Protein AF-Q2G2V1-F1 (afdb_monomer_lite)

InterPro domains:
  IPR021321 Protein of unknown function DUF2922 [PF11148] (41-109)

Secondary structure (DSSP, 8-state):
--HHHHHHHHHHHHHHHHHHHHTTTS--------TTSS----EEEEEEEETTS-EEEEEE-S--S---HHHHHHHHHHHHHTT----TT--EEEEEEEEEESSSEEEEEE---

Structure (mmCIF, N/CA/C/O backbone):
data_AF-Q2G2V1-F1
#
_entry.id   AF-Q2G2V1-F1
#
loop_
_atom_site.group_PDB
_atom_site.id
_atom_site.type_symbol
_atom_site.label_atom_id
_atom_site.label_alt_id
_atom_site.label_comp_id
_atom_site.label_asym_id
_atom_site.label_entity_id
_atom_site.label_seq_id
_atom_site.pdbx_PDB_ins_code
_atom_site.Cartn_x
_atom_site.Cartn_y
_atom_site.Cartn_z
_atom_site.occupancy
_atom_site.B_iso_or_equiv
_atom_site.auth_seq_id
_atom_site.auth_comp_id
_atom_site.auth_asym_id
_atom_site.auth_atom_id
_atom_site.pdbx_PDB_model_num
ATOM 1 N N . MET A 1 1 ? -4.685 7.632 -67.092 1.00 55.69 1 MET A N 1
ATOM 2 C CA . MET A 1 1 ? -3.729 6.760 -66.370 1.00 55.69 1 MET A CA 1
ATOM 3 C C . MET A 1 1 ? -3.152 7.418 -65.095 1.00 55.69 1 MET A C 1
ATOM 5 O O . MET A 1 1 ? -1.983 7.234 -64.807 1.00 55.69 1 MET A O 1
ATOM 9 N N . HIS A 1 2 ? -3.941 8.143 -64.281 1.00 56.00 2 HIS A N 1
ATOM 10 C CA . HIS A 1 2 ? -3.404 8.911 -63.130 1.00 56.00 2 HIS A CA 1
ATOM 11 C C . HIS A 1 2 ? -3.696 8.306 -61.739 1.00 56.00 2 HIS A C 1
ATOM 13 O O . HIS A 1 2 ? -3.227 8.830 -60.735 1.00 56.00 2 HIS A O 1
ATOM 19 N N . GLN A 1 3 ? -4.459 7.208 -61.646 1.00 55.34 3 GLN A N 1
ATOM 20 C CA . GLN A 1 3 ? -4.830 6.621 -60.346 1.00 55.34 3 GLN A CA 1
ATOM 21 C C . GLN A 1 3 ? -3.747 5.715 -59.735 1.00 55.34 3 GLN A C 1
ATOM 23 O O . GLN A 1 3 ? -3.699 5.560 -58.517 1.00 55.34 3 GLN A O 1
ATOM 28 N N . THR A 1 4 ? -2.843 5.151 -60.540 1.00 56.12 4 THR A N 1
ATOM 29 C CA . THR A 1 4 ? -1.847 4.182 -60.050 1.00 56.12 4 THR A CA 1
ATOM 30 C C . THR A 1 4 ? -0.765 4.827 -59.180 1.00 56.12 4 THR A C 1
ATOM 32 O O . THR A 1 4 ? -0.244 4.182 -58.271 1.00 56.12 4 THR A O 1
ATOM 35 N N . THR A 1 5 ? -0.467 6.112 -59.387 1.00 58.19 5 THR A N 1
ATOM 36 C CA . THR A 1 5 ? 0.548 6.836 -58.606 1.00 58.19 5 THR A CA 1
ATOM 37 C C . THR A 1 5 ? 0.080 7.118 -57.178 1.00 58.19 5 THR A C 1
ATOM 39 O O . THR A 1 5 ? 0.874 7.023 -56.245 1.00 58.19 5 THR A O 1
ATOM 42 N N . LYS A 1 6 ? -1.218 7.404 -56.983 1.00 59.78 6 LYS A N 1
ATOM 43 C CA . LYS A 1 6 ? -1.771 7.724 -55.656 1.00 59.78 6 LYS A CA 1
ATOM 44 C C . LYS A 1 6 ? -1.786 6.496 -54.740 1.00 59.78 6 LYS A C 1
ATOM 46 O O . LYS A 1 6 ? -1.393 6.608 -53.586 1.00 59.78 6 LYS A O 1
ATOM 51 N N . LEU A 1 7 ? -2.139 5.319 -55.273 1.00 56.75 7 LEU A N 1
ATOM 52 C CA . LEU A 1 7 ? -2.160 4.067 -54.503 1.00 56.75 7 LEU A CA 1
ATOM 53 C C . LEU A 1 7 ? -0.758 3.632 -54.039 1.00 56.75 7 LEU A C 1
ATOM 55 O O . LEU A 1 7 ? -0.593 3.234 -52.889 1.00 56.75 7 LEU A O 1
ATOM 59 N N . LYS A 1 8 ? 0.263 3.748 -54.906 1.00 59.19 8 LYS A N 1
ATOM 60 C CA . LYS A 1 8 ? 1.655 3.438 -54.528 1.00 59.19 8 LYS A CA 1
ATOM 61 C C . LYS A 1 8 ? 2.176 4.366 -53.430 1.00 59.19 8 LYS A C 1
ATOM 63 O O . LYS A 1 8 ? 2.871 3.909 -52.531 1.00 59.19 8 LYS A O 1
ATOM 68 N N . HIS A 1 9 ? 1.817 5.649 -53.476 1.00 60.06 9 HIS A N 1
ATOM 69 C CA . HIS A 1 9 ? 2.238 6.606 -52.453 1.00 60.06 9 HIS A CA 1
ATOM 70 C C . HIS A 1 9 ? 1.603 6.303 -51.084 1.00 60.06 9 HIS A C 1
ATOM 72 O O . HIS A 1 9 ? 2.277 6.388 -50.061 1.00 60.06 9 HIS A O 1
ATOM 78 N N . SER A 1 10 ? 0.335 5.874 -51.059 1.00 57.97 10 SER A N 1
ATOM 79 C CA . SER A 1 10 ? -0.344 5.448 -49.826 1.00 57.97 10 SER A CA 1
ATOM 80 C C . SER A 1 10 ? 0.260 4.182 -49.210 1.00 57.97 10 SER A C 1
ATOM 82 O O . SER A 1 10 ? 0.356 4.099 -47.989 1.00 57.97 10 SER A O 1
ATOM 84 N N . ALA A 1 11 ? 0.697 3.218 -50.029 1.00 57.53 11 ALA A N 1
ATOM 85 C CA . ALA A 1 11 ? 1.353 2.005 -49.537 1.00 57.53 11 ALA A CA 1
ATOM 86 C C . ALA A 1 11 ? 2.695 2.312 -48.848 1.00 57.53 11 ALA A C 1
ATOM 88 O O . ALA A 1 11 ? 2.959 1.776 -47.775 1.00 57.53 11 ALA A O 1
ATOM 89 N N . ASN A 1 12 ? 3.488 3.232 -49.409 1.00 60.91 12 ASN A N 1
ATOM 90 C CA . ASN A 1 12 ? 4.763 3.643 -48.812 1.00 60.91 12 ASN A CA 1
ATOM 91 C C . ASN A 1 12 ? 4.580 4.400 -47.485 1.00 60.91 12 ASN A C 1
ATOM 93 O O . ASN A 1 12 ? 5.365 4.223 -46.562 1.00 60.91 12 ASN A O 1
ATOM 97 N N . LEU A 1 13 ? 3.531 5.220 -47.353 1.00 62.44 13 LEU A N 1
ATOM 98 C CA . LEU A 1 13 ? 3.227 5.897 -46.084 1.00 62.44 13 LEU A CA 1
ATOM 99 C C . LEU A 1 13 ? 2.812 4.910 -44.982 1.00 62.44 13 LEU A C 1
ATOM 101 O O . LEU A 1 13 ? 3.133 5.124 -43.815 1.00 62.44 13 LEU A O 1
ATOM 105 N N . LEU A 1 14 ? 2.107 3.833 -45.345 1.00 56.62 14 LEU A N 1
ATOM 106 C CA . LEU A 1 14 ? 1.723 2.782 -44.403 1.00 56.62 14 LEU A CA 1
ATOM 107 C C . LEU A 1 14 ? 2.926 1.947 -43.955 1.00 56.62 14 LEU A C 1
ATOM 109 O O . LEU A 1 14 ? 3.008 1.641 -42.768 1.00 56.62 14 LEU A O 1
ATOM 113 N N . SER A 1 15 ? 3.862 1.615 -44.853 1.00 60.06 15 SER A N 1
ATOM 114 C CA . SER A 1 15 ? 5.098 0.919 -44.466 1.00 60.06 15 SER A CA 1
ATOM 115 C C . SER A 1 15 ? 5.969 1.781 -43.553 1.00 60.06 15 SER A C 1
ATOM 117 O O . SER A 1 15 ? 6.386 1.297 -42.506 1.00 60.06 15 SER A O 1
ATOM 119 N N . ASP A 1 16 ? 6.135 3.073 -43.864 1.00 63.09 16 ASP A N 1
ATOM 120 C CA . ASP A 1 16 ? 6.874 4.023 -43.016 1.00 63.09 16 ASP A CA 1
ATOM 121 C C . ASP A 1 16 ? 6.261 4.147 -41.611 1.00 63.09 16 ASP A C 1
ATOM 123 O O . ASP A 1 16 ? 6.973 4.256 -40.610 1.00 63.09 16 ASP A O 1
ATOM 127 N N . LEU A 1 17 ? 4.926 4.149 -41.510 1.00 60.19 17 LEU A N 1
ATOM 128 C CA . LEU A 1 17 ? 4.232 4.218 -40.224 1.00 60.19 17 LEU A CA 1
ATOM 129 C C . LEU A 1 17 ? 4.395 2.913 -39.431 1.00 60.19 17 LEU A C 1
ATOM 131 O O . LEU A 1 17 ? 4.619 2.956 -38.221 1.00 60.19 17 LEU A O 1
ATOM 135 N N . LEU A 1 18 ? 4.324 1.761 -40.105 1.00 52.75 18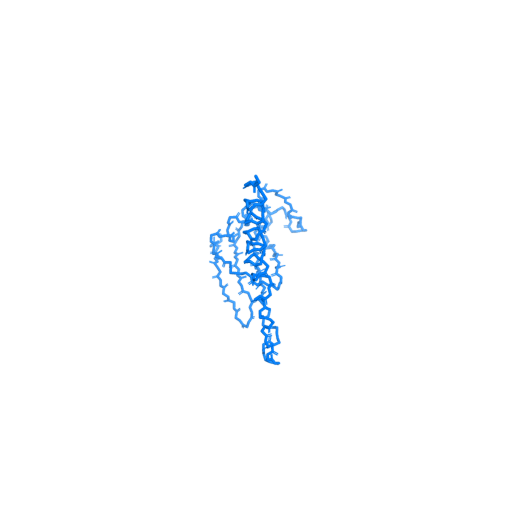 LEU A N 1
ATOM 136 C CA . LEU A 1 18 ? 4.519 0.456 -39.475 1.00 52.75 18 LEU A CA 1
ATOM 137 C C . LEU A 1 18 ? 5.958 0.295 -38.969 1.00 52.75 18 LEU A C 1
ATOM 139 O O . LEU A 1 18 ? 6.161 -0.144 -37.840 1.00 52.75 18 LEU A O 1
ATOM 143 N N . GLU A 1 19 ? 6.949 0.727 -39.748 1.00 57.47 19 GLU A N 1
ATOM 144 C CA . GLU A 1 19 ? 8.361 0.717 -39.355 1.00 57.47 19 GLU A CA 1
ATOM 145 C C . GLU A 1 19 ? 8.632 1.652 -38.172 1.00 57.47 19 GLU A C 1
ATOM 147 O O . GLU A 1 19 ? 9.333 1.265 -37.236 1.00 57.47 19 GLU A O 1
ATOM 152 N N . LYS A 1 20 ? 8.011 2.840 -38.136 1.00 59.50 20 LYS A N 1
ATOM 153 C CA . LYS A 1 20 ? 8.117 3.757 -36.986 1.00 59.50 20 LYS A CA 1
ATOM 154 C C . LYS A 1 20 ? 7.524 3.177 -35.704 1.00 59.50 20 LYS A C 1
ATOM 156 O O . LYS A 1 20 ? 8.060 3.442 -34.631 1.00 59.50 20 LYS A O 1
ATOM 161 N N . HIS A 1 21 ? 6.460 2.379 -35.791 1.00 50.12 21 HIS A N 1
ATOM 162 C CA . HIS A 1 21 ? 5.897 1.706 -34.618 1.00 50.12 21 HIS A CA 1
ATOM 163 C C . HIS A 1 21 ? 6.680 0.445 -34.219 1.00 50.12 21 HIS A C 1
ATOM 165 O O . HIS A 1 21 ? 6.828 0.187 -33.026 1.00 50.12 21 HIS A O 1
ATOM 171 N N . ILE A 1 22 ? 7.247 -0.302 -35.173 1.00 44.75 22 ILE A N 1
ATOM 172 C CA . ILE A 1 22 ? 8.068 -1.493 -34.887 1.00 44.75 22 ILE A CA 1
ATOM 173 C C . ILE A 1 22 ? 9.465 -1.105 -34.365 1.00 44.75 22 ILE A C 1
ATOM 175 O O . ILE A 1 22 ? 10.029 -1.812 -33.533 1.00 44.75 22 ILE A O 1
ATOM 179 N N . ALA A 1 23 ? 10.002 0.065 -34.722 1.00 39.53 23 ALA A N 1
ATOM 180 C CA . ALA A 1 23 ? 11.249 0.570 -34.137 1.00 39.53 23 ALA A CA 1
ATOM 181 C C . ALA A 1 23 ? 11.157 0.810 -32.612 1.00 39.53 23 ALA A C 1
ATOM 183 O O . ALA A 1 23 ? 12.179 0.844 -31.923 1.00 39.53 23 ALA A O 1
ATOM 184 N N . ILE A 1 24 ? 9.943 0.903 -32.057 1.00 42.47 24 ILE A N 1
ATOM 185 C CA . ILE A 1 24 ? 9.729 1.037 -30.611 1.00 42.47 24 ILE A CA 1
ATOM 186 C C . ILE A 1 24 ? 9.837 -0.329 -29.901 1.00 42.47 24 ILE A C 1
ATOM 188 O O . ILE A 1 24 ? 10.123 -0.363 -28.707 1.00 42.47 24 ILE A O 1
ATOM 192 N N . SER A 1 25 ? 9.714 -1.469 -30.601 1.00 35.03 25 SER A N 1
ATOM 193 C CA . SER A 1 25 ? 9.718 -2.791 -29.947 1.00 35.03 25 SER A CA 1
ATOM 194 C C . SER A 1 25 ? 11.098 -3.428 -29.752 1.00 35.03 25 SER A C 1
ATOM 196 O O . SER A 1 25 ? 11.197 -4.388 -28.998 1.00 35.03 25 SER A O 1
ATOM 198 N N . ASN A 1 26 ? 12.168 -2.901 -30.358 1.00 43.38 26 ASN A N 1
ATOM 199 C CA . ASN A 1 26 ? 13.522 -3.471 -30.209 1.00 43.38 26 ASN A CA 1
ATOM 200 C C . ASN A 1 26 ? 14.492 -2.581 -29.418 1.00 43.38 26 ASN A C 1
ATOM 202 O O . ASN A 1 26 ? 15.662 -2.921 -29.271 1.00 43.38 26 ASN A O 1
ATOM 206 N N . SER A 1 27 ? 14.001 -1.471 -28.859 1.00 37.75 27 SER A N 1
ATOM 207 C CA . SER A 1 27 ? 14.779 -0.611 -27.955 1.00 37.75 27 SER A CA 1
ATOM 208 C C . SER A 1 27 ? 14.642 -1.013 -26.486 1.00 37.75 27 SER A C 1
ATOM 210 O O . SER A 1 27 ? 15.079 -0.283 -25.597 1.00 37.75 27 SER A O 1
ATOM 212 N N . SER A 1 28 ? 14.110 -2.206 -26.211 1.00 38.88 28 SER A N 1
ATOM 213 C CA . SER A 1 28 ? 14.546 -2.958 -25.042 1.00 38.88 28 SER A CA 1
ATOM 214 C C . SER A 1 28 ? 15.994 -3.350 -25.302 1.00 38.88 28 SER A C 1
ATOM 216 O O . SER A 1 28 ? 16.288 -4.481 -25.679 1.00 38.88 28 SER A O 1
ATOM 218 N N . ASN A 1 29 ? 16.900 -2.383 -25.119 1.00 39.09 29 ASN A N 1
ATOM 219 C CA . ASN A 1 29 ? 18.228 -2.676 -24.624 1.00 39.09 29 ASN A CA 1
ATOM 220 C C . ASN A 1 29 ? 17.998 -3.700 -23.516 1.00 39.09 29 ASN A C 1
ATOM 222 O O . ASN A 1 29 ? 17.515 -3.367 -22.431 1.00 39.09 29 ASN A O 1
ATOM 226 N N . LEU A 1 30 ? 18.259 -4.966 -23.844 1.00 37.66 30 LEU A N 1
ATOM 227 C CA . LEU A 1 30 ? 18.712 -5.936 -22.881 1.00 37.66 30 LEU A CA 1
ATOM 228 C C . LEU A 1 30 ? 19.934 -5.257 -22.297 1.00 37.66 30 LEU A C 1
ATOM 230 O O . LEU A 1 30 ? 21.020 -5.318 -22.872 1.00 37.66 30 LEU A O 1
ATOM 234 N N . TYR A 1 31 ? 19.711 -4.499 -21.227 1.00 44.31 31 TYR A N 1
ATOM 235 C CA . TYR A 1 31 ? 20.765 -4.030 -20.368 1.00 44.31 31 TYR A CA 1
ATOM 236 C C . TYR A 1 31 ? 21.692 -5.225 -20.204 1.00 44.31 31 TYR A C 1
ATOM 238 O O . TYR A 1 31 ? 21.250 -6.310 -19.815 1.00 44.31 31 TYR A O 1
ATOM 246 N N . GLN A 1 32 ? 22.939 -5.051 -20.645 1.00 42.09 32 GLN A N 1
ATOM 247 C CA . GLN A 1 32 ? 24.035 -5.927 -20.286 1.00 42.09 32 GLN A CA 1
ATOM 248 C C . GLN A 1 32 ? 24.015 -5.980 -18.761 1.00 42.09 32 GLN A C 1
ATOM 250 O O . GLN A 1 32 ? 24.520 -5.080 -18.100 1.00 42.09 32 GLN A O 1
ATOM 255 N N . PHE A 1 33 ? 23.324 -6.979 -18.213 1.00 46.56 33 PHE A N 1
ATOM 256 C CA . PHE A 1 33 ? 23.282 -7.224 -16.788 1.00 46.56 33 PHE A CA 1
ATOM 257 C C . PHE A 1 33 ? 24.704 -7.597 -16.415 1.00 46.56 33 PHE A C 1
ATOM 259 O O . PHE A 1 33 ? 25.161 -8.714 -16.672 1.00 46.56 33 PHE A O 1
ATOM 266 N N . ASN A 1 34 ? 25.425 -6.634 -15.850 1.00 47.12 34 ASN A N 1
ATOM 267 C CA . ASN A 1 34 ? 26.632 -6.949 -15.127 1.00 47.12 34 ASN A CA 1
ATOM 268 C C . ASN A 1 34 ? 26.227 -7.963 -14.064 1.00 47.12 34 ASN A C 1
ATOM 270 O O . ASN A 1 34 ? 25.146 -7.879 -13.483 1.00 47.12 34 ASN A O 1
ATOM 274 N N . GLN A 1 35 ? 27.093 -8.919 -13.773 1.00 48.81 35 GLN A N 1
ATOM 275 C CA . GLN A 1 35 ? 26.867 -9.901 -12.719 1.00 48.81 35 GLN A CA 1
ATOM 276 C C . GLN A 1 35 ? 26.894 -9.266 -11.311 1.00 48.81 35 GLN A C 1
ATOM 278 O O . GLN A 1 35 ? 27.053 -9.966 -10.329 1.00 48.81 35 GLN A O 1
ATOM 283 N N . GLU A 1 36 ? 26.712 -7.948 -11.197 1.00 49.31 36 GLU A N 1
ATOM 284 C CA . GLU A 1 36 ? 26.368 -7.223 -9.969 1.00 49.31 36 GLU A CA 1
ATOM 285 C C . GLU A 1 36 ? 24.971 -6.577 -10.050 1.00 49.31 36 GLU A C 1
ATOM 287 O O . GLU A 1 36 ? 24.302 -6.424 -9.029 1.00 49.31 36 GLU A O 1
ATOM 292 N N . ASP A 1 37 ? 24.476 -6.322 -11.268 1.00 52.34 37 ASP A N 1
ATOM 293 C CA . ASP A 1 37 ? 23.064 -6.058 -11.564 1.00 52.34 37 ASP A CA 1
ATOM 294 C C . ASP A 1 37 ? 22.225 -7.345 -11.547 1.00 52.34 37 ASP A C 1
ATOM 296 O O . ASP A 1 37 ? 21.037 -7.291 -11.867 1.00 52.34 37 ASP A O 1
ATOM 300 N N . ILE A 1 38 ? 22.811 -8.499 -11.172 1.00 53.66 38 ILE A N 1
ATOM 301 C CA . ILE A 1 38 ? 22.078 -9.726 -10.825 1.00 53.66 38 ILE A CA 1
ATOM 302 C C . ILE A 1 38 ? 21.093 -9.417 -9.701 1.00 53.66 38 ILE A C 1
ATOM 304 O O . ILE A 1 38 ? 21.339 -9.580 -8.511 1.00 53.66 38 ILE A O 1
ATOM 308 N N . PHE A 1 39 ? 19.933 -8.985 -10.170 1.00 60.00 39 PHE A N 1
ATOM 309 C CA . PHE A 1 39 ? 18.647 -9.013 -9.530 1.00 60.00 39 PHE A CA 1
ATOM 310 C C . PHE A 1 39 ? 18.623 -8.265 -8.200 1.00 60.00 39 PHE A C 1
ATOM 312 O O . PHE A 1 39 ? 18.242 -8.807 -7.166 1.00 60.00 39 PHE A O 1
ATOM 319 N N . MET A 1 40 ? 18.913 -6.962 -8.245 1.00 71.69 40 MET A N 1
ATOM 320 C CA . MET A 1 40 ? 18.331 -6.020 -7.282 1.00 71.69 40 MET A CA 1
ATOM 321 C C . MET A 1 40 ? 16.812 -5.968 -7.508 1.00 71.69 40 MET A C 1
ATOM 323 O O . MET A 1 40 ? 16.275 -5.011 -8.061 1.00 71.69 40 MET A O 1
ATOM 327 N N . THR A 1 41 ? 16.113 -7.045 -7.148 1.00 85.94 41 THR A N 1
ATOM 328 C CA . THR A 1 41 ? 14.667 -7.148 -7.316 1.00 85.94 41 THR A CA 1
ATOM 329 C C . THR A 1 41 ? 14.015 -6.215 -6.316 1.00 85.94 41 THR A C 1
ATOM 331 O O . THR A 1 41 ? 14.204 -6.368 -5.108 1.00 85.94 41 THR A O 1
ATOM 334 N N . LYS A 1 42 ? 13.226 -5.266 -6.807 1.00 93.25 42 LYS A N 1
ATOM 335 C CA . LYS A 1 42 ? 12.352 -4.470 -5.952 1.00 93.25 42 LYS A CA 1
ATOM 336 C C . LYS A 1 42 ? 11.082 -5.269 -5.689 1.00 93.25 42 LYS A C 1
ATOM 338 O O . LYS A 1 42 ? 10.529 -5.880 -6.602 1.00 93.25 42 LYS A O 1
ATOM 343 N N . THR A 1 43 ? 10.617 -5.274 -4.451 1.00 96.06 43 THR A N 1
ATOM 344 C CA . THR A 1 43 ? 9.318 -5.836 -4.069 1.00 96.06 43 THR A CA 1
ATOM 345 C C . THR A 1 43 ? 8.445 -4.709 -3.553 1.00 96.06 43 THR A C 1
ATOM 347 O O . THR A 1 43 ? 8.850 -3.990 -2.643 1.00 96.06 43 THR A O 1
ATOM 350 N N . LEU A 1 44 ? 7.249 -4.550 -4.116 1.00 98.00 44 LEU A N 1
ATOM 351 C CA . LEU A 1 44 ? 6.236 -3.680 -3.529 1.00 98.00 44 LEU A CA 1
ATOM 352 C C . LEU A 1 44 ? 5.495 -4.466 -2.449 1.00 98.00 44 LEU A C 1
ATOM 354 O O . LEU A 1 44 ? 4.820 -5.448 -2.750 1.00 98.00 44 LEU A O 1
ATOM 358 N N . GLU A 1 45 ? 5.626 -4.046 -1.198 1.00 98.19 45 GLU A N 1
ATOM 359 C CA . GLU A 1 45 ? 4.851 -4.576 -0.082 1.00 98.19 45 GLU A CA 1
ATOM 360 C C . GLU A 1 45 ? 3.707 -3.615 0.243 1.00 98.19 45 GLU A C 1
ATOM 362 O O . GLU A 1 45 ? 3.925 -2.444 0.553 1.00 98.19 45 GLU A O 1
ATOM 367 N N . LEU A 1 46 ? 2.486 -4.137 0.182 1.00 98.12 46 LEU A N 1
ATOM 368 C CA . LEU A 1 46 ? 1.251 -3.455 0.541 1.00 98.12 46 LEU A CA 1
ATOM 369 C C . LEU A 1 46 ? 0.741 -4.060 1.847 1.00 98.12 46 LEU A C 1
ATOM 371 O O . LEU A 1 46 ? 0.514 -5.268 1.925 1.00 98.12 46 LEU A O 1
ATOM 375 N N . SER A 1 47 ? 0.547 -3.237 2.869 1.00 96.94 47 SER A N 1
ATOM 376 C CA . SER A 1 47 ? -0.003 -3.661 4.152 1.00 96.94 47 SER A CA 1
ATOM 377 C C . SER A 1 47 ? -1.385 -3.067 4.368 1.00 96.94 47 SER A C 1
ATOM 379 O O . SER A 1 47 ? -1.617 -1.867 4.211 1.00 96.94 47 SER A O 1
ATOM 381 N N . PHE A 1 48 ? -2.294 -3.922 4.803 1.00 95.88 48 PHE A N 1
ATOM 382 C CA . PHE A 1 48 ? -3.661 -3.591 5.156 1.00 95.88 48 PHE A CA 1
ATOM 383 C C . PHE A 1 48 ? -3.910 -3.938 6.621 1.00 95.88 48 PHE A C 1
ATOM 385 O O . PHE A 1 48 ? -3.196 -4.755 7.208 1.00 95.88 48 PHE A O 1
ATOM 392 N N . LYS A 1 49 ? -4.953 -3.360 7.209 1.00 94.38 49 LYS A N 1
ATOM 393 C CA . LYS A 1 49 ? -5.472 -3.787 8.510 1.00 94.38 49 LYS A CA 1
ATOM 394 C C . LYS A 1 49 ? -6.740 -4.607 8.311 1.00 94.38 49 LYS A C 1
ATOM 396 O O . LYS A 1 49 ? -7.601 -4.268 7.496 1.00 94.38 49 LYS A O 1
ATOM 401 N N . SER A 1 50 ? -6.832 -5.700 9.059 1.00 94.25 50 SER A N 1
ATOM 402 C CA . SER A 1 50 ? -8.037 -6.517 9.114 1.00 94.25 50 SER A CA 1
ATOM 403 C C . SER A 1 50 ? -9.008 -6.036 10.193 1.00 94.25 50 SER A C 1
ATOM 405 O O . SER A 1 50 ? -8.671 -5.229 11.061 1.00 94.25 50 SER A O 1
ATOM 407 N N . SER A 1 51 ? -10.210 -6.608 10.192 1.00 92.75 51 SER A N 1
ATOM 408 C CA . SER A 1 51 ? -11.220 -6.436 11.239 1.00 92.75 51 SER A CA 1
ATOM 409 C C . SER A 1 51 ? -10.765 -6.902 12.629 1.00 92.75 51 SER A C 1
ATOM 411 O O . SER A 1 51 ? -11.404 -6.560 13.617 1.00 92.75 51 SER A O 1
ATOM 413 N N . LEU A 1 52 ? -9.679 -7.679 12.721 1.00 91.75 52 LEU A N 1
ATOM 414 C CA . LEU A 1 52 ? -9.067 -8.113 13.983 1.00 91.75 52 LEU A CA 1
ATOM 415 C C . LEU A 1 52 ? -7.857 -7.247 14.383 1.00 91.75 52 LEU A C 1
ATOM 417 O O . LEU A 1 52 ? -7.060 -7.678 15.213 1.00 91.75 52 LEU A O 1
ATOM 421 N N . ASP A 1 53 ? -7.680 -6.083 13.744 1.00 88.00 53 ASP A N 1
ATOM 422 C CA . ASP A 1 53 ? -6.517 -5.184 13.870 1.00 88.00 53 ASP A CA 1
ATOM 423 C C . ASP A 1 53 ? -5.167 -5.898 13.660 1.00 88.00 53 ASP A C 1
ATOM 425 O O . ASP A 1 53 ? -4.120 -5.492 14.163 1.00 88.00 53 ASP A O 1
ATOM 429 N N . LYS A 1 54 ? -5.178 -6.991 12.887 1.00 89.19 54 LYS A N 1
ATOM 430 C CA . LYS A 1 54 ? -3.967 -7.701 12.474 1.00 89.19 54 LYS A CA 1
ATOM 431 C C . LYS A 1 54 ? -3.515 -7.186 11.106 1.00 89.19 54 LYS A C 1
ATOM 433 O O . LYS A 1 54 ? -4.363 -6.967 10.235 1.00 89.19 54 LYS A O 1
ATOM 438 N N . PRO A 1 55 ? -2.202 -7.023 10.878 1.00 90.38 55 PRO A N 1
ATOM 439 C CA . PRO A 1 55 ? -1.698 -6.655 9.565 1.00 90.38 55 PRO A CA 1
ATOM 440 C C . PRO A 1 55 ? -1.905 -7.802 8.567 1.00 90.38 55 PRO A C 1
ATOM 442 O O . PRO A 1 55 ? -1.691 -8.973 8.890 1.00 90.38 55 PRO A O 1
ATOM 445 N N . VAL A 1 56 ? -2.293 -7.457 7.343 1.00 94.88 56 VAL A N 1
ATOM 446 C CA . VAL A 1 56 ? -2.338 -8.357 6.184 1.00 94.88 56 VAL A CA 1
ATOM 447 C C . VAL A 1 56 ? -1.406 -7.788 5.131 1.00 94.88 56 VAL A C 1
ATOM 449 O O . VAL A 1 56 ? -1.571 -6.638 4.739 1.00 94.88 56 VAL A O 1
ATOM 452 N N . LYS A 1 57 ? -0.423 -8.573 4.689 1.00 95.62 57 LYS A N 1
ATOM 453 C CA . LYS A 1 57 ? 0.592 -8.131 3.730 1.00 95.62 57 LYS A CA 1
ATOM 454 C C . LYS A 1 57 ? 0.398 -8.809 2.382 1.00 95.62 57 LYS A C 1
ATOM 456 O O . LYS A 1 57 ? 0.246 -10.027 2.323 1.00 95.62 57 LYS A O 1
ATOM 461 N N . LEU A 1 58 ? 0.455 -8.022 1.315 1.00 95.19 58 LEU A N 1
ATOM 462 C CA . LEU A 1 58 ? 0.522 -8.480 -0.065 1.00 95.19 58 LEU A CA 1
ATOM 463 C C . LEU A 1 58 ? 1.845 -8.001 -0.661 1.00 95.19 58 LEU A C 1
ATOM 465 O O . LEU A 1 58 ? 2.116 -6.804 -0.687 1.00 95.19 58 LEU A O 1
ATOM 469 N N . GLN A 1 59 ? 2.665 -8.936 -1.128 1.00 96.06 59 GLN A N 1
ATOM 470 C CA . GLN A 1 59 ? 3.945 -8.632 -1.759 1.00 96.06 59 GLN A CA 1
ATOM 471 C C . GLN A 1 59 ? 3.861 -8.890 -3.260 1.00 96.06 59 GLN A C 1
ATOM 473 O O . GLN A 1 59 ? 3.435 -9.959 -3.695 1.00 96.06 59 GLN A O 1
ATOM 478 N N . LEU A 1 60 ? 4.287 -7.901 -4.038 1.00 95.06 60 LEU A N 1
ATOM 479 C CA . LEU A 1 60 ? 4.395 -7.957 -5.489 1.00 95.06 60 LEU A CA 1
ATOM 480 C C . LEU A 1 60 ? 5.891 -7.909 -5.841 1.00 95.06 60 LEU A C 1
ATOM 482 O O . LEU A 1 60 ? 6.477 -6.819 -5.862 1.00 95.06 60 LEU A O 1
ATOM 486 N N . PRO A 1 61 ? 6.542 -9.073 -6.023 1.00 94.38 61 PRO A N 1
ATOM 487 C CA . PRO A 1 61 ? 7.962 -9.132 -6.351 1.00 94.38 61 PRO A CA 1
ATOM 488 C C . PRO A 1 61 ? 8.213 -8.665 -7.790 1.00 94.38 61 PRO A C 1
ATOM 490 O O . PRO A 1 61 ? 7.290 -8.600 -8.601 1.00 94.38 61 PRO A O 1
ATOM 493 N N . GLN A 1 62 ? 9.481 -8.404 -8.123 1.00 90.81 62 GLN A N 1
ATOM 494 C CA . GLN A 1 62 ? 9.908 -7.990 -9.470 1.00 90.81 62 GLN A CA 1
ATOM 495 C C . GLN A 1 62 ? 9.237 -6.687 -9.937 1.00 90.81 62 GLN A C 1
ATOM 497 O O . GLN A 1 62 ? 8.790 -6.555 -11.079 1.00 90.81 62 GLN A O 1
ATOM 502 N N . LEU A 1 63 ? 9.147 -5.711 -9.034 1.00 92.06 63 LEU A N 1
ATOM 503 C CA . LEU A 1 63 ? 8.605 -4.395 -9.325 1.00 92.06 63 LEU A CA 1
ATOM 504 C C . LEU A 1 63 ? 9.528 -3.643 -10.296 1.00 92.06 63 LEU A C 1
ATOM 506 O O . LEU A 1 63 ? 10.533 -3.060 -9.893 1.00 92.06 63 LEU A O 1
ATOM 510 N N . ASN A 1 64 ? 9.145 -3.627 -11.571 1.00 87.56 64 ASN A N 1
ATOM 511 C CA . ASN A 1 64 ? 9.879 -2.932 -12.634 1.00 87.56 64 ASN A CA 1
ATOM 512 C C . ASN A 1 64 ? 9.344 -1.517 -12.915 1.00 87.56 64 ASN A C 1
ATOM 514 O O . ASN A 1 64 ? 10.002 -0.729 -13.589 1.00 87.56 64 ASN A O 1
ATOM 518 N N . ASN A 1 65 ? 8.157 -1.190 -12.399 1.00 87.94 65 ASN A N 1
ATOM 519 C CA . ASN A 1 65 ? 7.506 0.098 -12.619 1.00 87.94 65 ASN A CA 1
ATOM 520 C C . ASN A 1 65 ? 7.742 1.047 -11.444 1.00 87.94 65 ASN A C 1
ATOM 522 O O . ASN A 1 65 ? 7.790 0.629 -10.286 1.00 87.94 65 ASN A O 1
ATOM 526 N N . VAL A 1 66 ? 7.811 2.345 -11.741 1.00 89.69 66 VAL A N 1
ATOM 527 C CA . VAL A 1 66 ? 7.772 3.384 -10.709 1.00 89.69 66 VAL A CA 1
ATOM 528 C C . VAL A 1 66 ? 6.374 3.410 -10.093 1.00 89.69 66 VAL A C 1
ATOM 530 O O . VAL A 1 66 ? 5.380 3.518 -10.809 1.00 89.69 66 VAL A O 1
ATOM 533 N N . VAL A 1 67 ? 6.303 3.330 -8.765 1.00 94.88 67 VAL A N 1
ATOM 534 C CA . VAL A 1 67 ? 5.053 3.415 -8.002 1.00 94.88 67 VAL 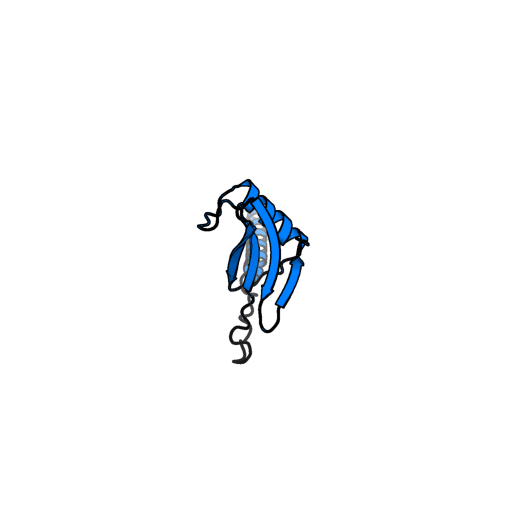A CA 1
ATOM 535 C C . VAL A 1 67 ? 5.131 4.618 -7.078 1.00 94.88 67 VAL A C 1
ATOM 537 O O . VAL A 1 67 ? 6.047 4.728 -6.267 1.00 94.88 67 VAL A O 1
ATOM 540 N N . THR A 1 68 ? 4.175 5.531 -7.222 1.00 96.62 68 THR A N 1
ATOM 541 C CA . THR A 1 68 ? 4.030 6.702 -6.353 1.00 96.62 68 THR A CA 1
ATOM 542 C C . THR A 1 68 ? 3.086 6.391 -5.195 1.00 96.62 68 THR A C 1
ATOM 544 O O . THR A 1 68 ? 2.287 5.455 -5.273 1.00 96.62 68 THR A O 1
ATOM 547 N N . GLU A 1 69 ? 3.137 7.201 -4.134 1.00 98.00 69 GLU A N 1
ATOM 548 C CA . GLU A 1 69 ? 2.191 7.099 -3.015 1.00 98.00 69 GLU A CA 1
ATOM 549 C C . GLU A 1 69 ? 0.734 7.130 -3.498 1.00 98.00 69 GLU A C 1
ATOM 551 O O . GLU A 1 69 ? -0.043 6.251 -3.134 1.00 98.00 69 GLU A O 1
ATOM 556 N N . GLN A 1 70 ? 0.379 8.099 -4.349 1.00 98.00 70 GLN A N 1
ATOM 557 C CA . GLN A 1 70 ? -0.990 8.267 -4.843 1.00 98.00 70 GLN A CA 1
ATOM 558 C C . GLN A 1 70 ? -1.494 7.003 -5.552 1.00 98.00 70 GLN A C 1
ATOM 560 O O . GLN A 1 70 ? -2.552 6.482 -5.213 1.00 98.00 70 GLN A O 1
ATOM 565 N N . VAL A 1 71 ? -0.699 6.460 -6.483 1.00 97.44 71 VAL A N 1
ATOM 566 C CA . VAL A 1 71 ? -1.066 5.246 -7.229 1.00 97.44 71 VAL A CA 1
ATOM 567 C C . VAL A 1 71 ? -1.194 4.043 -6.296 1.00 97.44 71 VAL A C 1
ATOM 569 O O . VAL A 1 71 ? -2.126 3.251 -6.449 1.00 97.44 71 VAL A O 1
ATOM 572 N N . ALA A 1 72 ? -0.291 3.905 -5.319 1.00 98.00 72 ALA A N 1
ATOM 573 C CA . ALA A 1 72 ? -0.367 2.837 -4.329 1.00 98.00 72 ALA A CA 1
ATOM 574 C C . ALA A 1 72 ? -1.642 2.949 -3.480 1.00 98.00 72 ALA A C 1
ATOM 576 O O . ALA A 1 72 ? -2.363 1.962 -3.352 1.00 98.00 72 ALA A O 1
ATOM 577 N N . ARG A 1 73 ? -1.961 4.140 -2.956 1.00 97.94 73 ARG A N 1
ATOM 578 C CA . ARG A 1 73 ? -3.165 4.376 -2.144 1.00 97.94 73 ARG A CA 1
ATOM 579 C C . ARG A 1 73 ? -4.446 4.100 -2.918 1.00 97.94 73 ARG A C 1
ATOM 581 O O . ARG A 1 73 ? -5.280 3.344 -2.428 1.00 97.94 73 ARG A O 1
ATOM 588 N N . ASP A 1 74 ? -4.586 4.653 -4.119 1.00 98.00 74 ASP A N 1
ATOM 589 C CA . ASP A 1 74 ? -5.792 4.478 -4.937 1.00 98.00 74 ASP A CA 1
ATOM 590 C C . ASP A 1 74 ? -6.013 3.006 -5.289 1.00 98.00 74 ASP A C 1
ATOM 592 O O . ASP A 1 74 ? -7.112 2.473 -5.122 1.00 98.00 74 ASP A O 1
ATOM 596 N N . SER A 1 75 ? -4.942 2.317 -5.691 1.00 96.69 75 SER A N 1
ATOM 597 C CA . SER A 1 75 ? -4.998 0.887 -6.002 1.00 96.69 75 SER A CA 1
ATOM 598 C C . SER A 1 75 ? -5.350 0.061 -4.767 1.00 96.69 75 SER A C 1
ATOM 600 O O . SER A 1 75 ? -6.187 -0.834 -4.837 1.00 96.69 75 SER A O 1
ATOM 602 N N . MET A 1 76 ? -4.740 0.358 -3.617 1.00 97.81 76 MET A N 1
ATOM 603 C CA . MET A 1 76 ? -5.029 -0.347 -2.371 1.00 97.81 76 MET A CA 1
ATOM 604 C C . MET A 1 76 ? -6.466 -0.115 -1.892 1.00 97.81 76 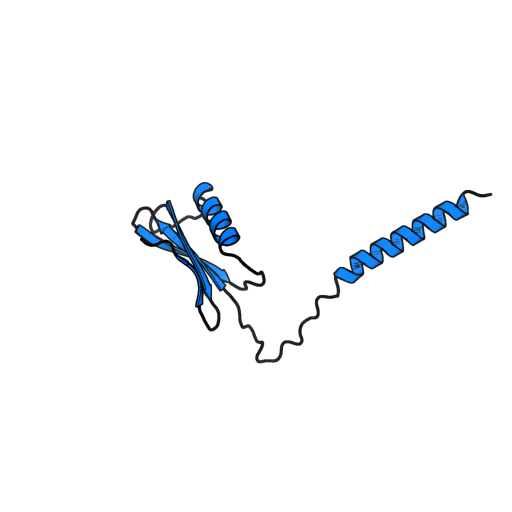MET A C 1
ATOM 606 O O . MET A 1 76 ? -7.099 -1.075 -1.464 1.00 97.81 76 MET A O 1
ATOM 610 N N . ASN A 1 77 ? -7.001 1.104 -1.994 1.00 97.31 77 ASN A N 1
ATOM 611 C CA . ASN A 1 77 ? -8.398 1.385 -1.656 1.00 97.31 77 ASN A CA 1
ATOM 612 C C . ASN A 1 77 ? -9.349 0.604 -2.566 1.00 97.31 77 ASN A C 1
ATOM 614 O O . ASN A 1 77 ? -10.240 -0.077 -2.068 1.00 97.31 77 ASN A O 1
ATOM 618 N N . ALA A 1 78 ? -9.086 0.578 -3.876 1.00 97.31 78 ALA A N 1
ATOM 619 C CA . ALA A 1 78 ? -9.867 -0.233 -4.804 1.00 97.31 78 ALA A CA 1
ATOM 620 C C . ALA A 1 78 ? -9.843 -1.730 -4.436 1.00 97.31 78 ALA A C 1
ATOM 622 O O . ALA A 1 78 ? -10.868 -2.401 -4.513 1.00 97.31 78 ALA A O 1
ATOM 623 N N . LEU A 1 79 ? -8.702 -2.269 -3.987 1.00 96.06 79 LEU A N 1
ATOM 624 C CA . LEU A 1 79 ? -8.614 -3.662 -3.524 1.00 96.06 79 LEU A CA 1
ATOM 625 C C . LEU A 1 79 ? -9.476 -3.935 -2.279 1.00 96.06 79 LEU A C 1
ATOM 627 O O . LEU A 1 79 ? -10.032 -5.032 -2.161 1.00 96.06 79 LEU A O 1
ATOM 631 N N . VAL A 1 80 ? -9.581 -2.963 -1.367 1.00 95.38 80 VAL A N 1
ATOM 632 C CA . VAL A 1 80 ? -10.454 -3.040 -0.184 1.00 95.38 80 VAL A CA 1
ATOM 633 C C . VAL A 1 80 ? -11.921 -2.982 -0.604 1.00 95.38 80 VAL A C 1
ATOM 635 O O . VAL A 1 80 ? -12.690 -3.858 -0.213 1.00 95.38 80 VAL A O 1
ATOM 638 N N . ASP A 1 81 ? -12.292 -2.025 -1.455 1.00 95.44 81 ASP A N 1
ATOM 639 C CA . ASP A 1 81 ? -13.672 -1.821 -1.912 1.00 95.44 81 ASP A CA 1
ATOM 640 C C . ASP A 1 81 ? -14.203 -3.016 -2.711 1.00 95.44 81 ASP A C 1
ATOM 642 O O . ASP A 1 81 ? -15.354 -3.427 -2.559 1.00 95.44 81 ASP A O 1
ATOM 646 N N . LEU A 1 82 ? -13.345 -3.623 -3.535 1.00 95.81 82 LEU A N 1
ATOM 647 C CA . LEU A 1 82 ? -13.679 -4.833 -4.282 1.00 95.81 82 LEU A CA 1
ATOM 648 C C . LEU A 1 82 ? -13.774 -6.076 -3.380 1.00 95.81 82 LEU A C 1
ATOM 650 O O . LEU A 1 82 ? -14.314 -7.094 -3.813 1.00 95.81 82 LEU A O 1
ATOM 654 N N . ASN A 1 83 ? -13.247 -6.018 -2.150 1.00 91.81 83 ASN A N 1
ATOM 655 C CA . ASN A 1 83 ? -13.238 -7.110 -1.173 1.00 91.81 83 ASN A CA 1
ATOM 656 C C . ASN A 1 83 ? -12.712 -8.444 -1.754 1.00 91.81 83 ASN A C 1
ATOM 658 O O . ASN A 1 83 ? -13.217 -9.530 -1.460 1.00 91.81 83 ASN A O 1
ATOM 662 N N . ILE A 1 84 ? -11.696 -8.366 -2.622 1.00 90.44 84 ILE A N 1
ATOM 663 C CA . ILE A 1 84 ? -11.149 -9.536 -3.334 1.00 90.44 84 ILE A CA 1
ATOM 664 C C . ILE A 1 84 ? -10.036 -10.250 -2.567 1.00 90.44 84 ILE A C 1
ATOM 666 O O . ILE A 1 84 ? -9.723 -11.406 -2.860 1.00 90.44 84 ILE A O 1
ATOM 670 N N . ILE A 1 85 ? -9.425 -9.586 -1.584 1.00 89.56 85 ILE A N 1
ATOM 671 C CA . ILE A 1 85 ? -8.330 -10.166 -0.808 1.00 89.56 85 ILE A CA 1
ATOM 672 C C . ILE A 1 85 ? -8.914 -10.987 0.343 1.00 89.56 85 ILE A C 1
ATOM 674 O O . ILE A 1 85 ? -9.421 -10.452 1.329 1.00 89.56 85 ILE A O 1
ATOM 678 N N . LYS A 1 86 ? -8.799 -12.313 0.238 1.00 88.00 86 LYS A N 1
ATOM 679 C CA . LYS A 1 86 ? -9.164 -13.232 1.321 1.00 88.00 86 LYS A CA 1
ATOM 680 C C . LYS A 1 86 ? -8.021 -13.335 2.323 1.00 88.00 86 LYS A C 1
ATOM 682 O O . LYS A 1 86 ? -6.889 -13.621 1.944 1.00 88.00 86 LYS A O 1
ATOM 687 N N . SER A 1 87 ? -8.331 -13.155 3.603 1.00 89.06 87 SER A N 1
ATOM 688 C CA . SER A 1 87 ? -7.365 -13.285 4.691 1.00 89.06 87 SER A CA 1
ATOM 689 C C . SER A 1 87 ? -7.890 -14.193 5.798 1.00 89.06 87 SER A C 1
ATOM 691 O O . SER A 1 87 ? -9.047 -14.099 6.206 1.00 89.06 87 SER A O 1
ATOM 693 N N . ASN A 1 88 ? -7.003 -15.027 6.345 1.00 88.44 88 ASN A N 1
ATOM 694 C CA . ASN A 1 88 ? -7.283 -15.849 7.526 1.00 88.44 88 ASN A CA 1
ATOM 695 C C . ASN A 1 88 ? -7.277 -15.028 8.830 1.00 88.44 88 ASN A C 1
ATOM 697 O O . ASN A 1 88 ? -7.635 -15.543 9.886 1.00 88.44 88 ASN A O 1
ATOM 701 N N . SER A 1 89 ? -6.857 -13.759 8.784 1.00 88.44 89 SER A N 1
ATOM 702 C CA . SER A 1 89 ? -6.803 -12.853 9.939 1.00 88.44 89 SER A CA 1
ATOM 703 C C . SER A 1 89 ? -8.007 -11.905 10.038 1.00 88.44 89 SER A C 1
ATOM 705 O O . SER A 1 89 ? -7.933 -10.902 10.748 1.00 88.44 89 SER A O 1
ATOM 707 N N . GLY A 1 90 ? -9.111 -12.224 9.357 1.00 90.56 90 GLY A N 1
ATOM 708 C CA . GLY A 1 90 ? -10.322 -11.403 9.285 1.00 90.5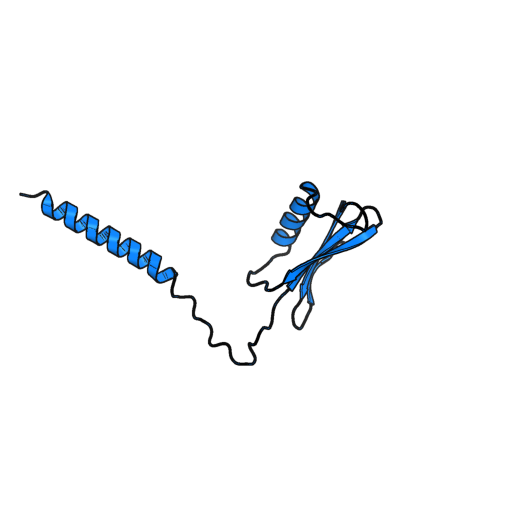6 90 GLY A CA 1
ATOM 709 C C . GLY A 1 90 ? -10.418 -10.597 7.989 1.00 90.56 90 GLY A C 1
ATOM 710 O O . GLY A 1 90 ? -9.459 -10.515 7.222 1.00 90.56 90 GLY A O 1
ATOM 711 N N . THR A 1 91 ? -11.586 -10.003 7.747 1.00 93.12 91 THR A N 1
ATOM 712 C CA . THR A 1 91 ? -11.858 -9.193 6.549 1.00 93.12 91 THR A CA 1
ATOM 713 C C . THR A 1 91 ? -10.940 -7.980 6.511 1.00 93.12 91 THR A C 1
ATOM 715 O O . THR A 1 91 ? -10.716 -7.349 7.544 1.00 93.12 91 THR A O 1
ATOM 718 N N . ILE A 1 92 ? -10.407 -7.639 5.338 1.00 95.06 92 ILE A N 1
ATOM 719 C CA . ILE A 1 92 ? -9.610 -6.423 5.173 1.00 95.06 92 ILE A CA 1
ATOM 720 C C . ILE A 1 92 ? -10.538 -5.210 5.226 1.00 95.06 92 ILE A C 1
ATOM 722 O O . ILE A 1 92 ? -11.505 -5.147 4.478 1.00 95.06 92 ILE A O 1
ATOM 726 N N . THR A 1 93 ? -10.254 -4.263 6.120 1.00 92.44 93 THR A N 1
ATOM 727 C CA . THR A 1 93 ? -11.128 -3.105 6.366 1.00 92.44 93 THR A CA 1
ATOM 728 C C . THR A 1 93 ? -10.513 -1.784 5.943 1.00 92.44 93 THR A C 1
ATOM 730 O O . THR A 1 93 ? -11.249 -0.848 5.649 1.00 92.44 93 THR A O 1
ATOM 733 N N . LYS A 1 94 ? -9.179 -1.676 5.934 1.00 93.12 94 LYS A N 1
ATOM 734 C CA . LYS A 1 94 ? -8.499 -0.439 5.548 1.00 93.12 94 LYS A CA 1
ATOM 735 C C . LYS A 1 94 ? -7.089 -0.668 5.031 1.00 93.12 94 LYS A C 1
ATOM 737 O O . LYS A 1 94 ? -6.398 -1.606 5.440 1.00 93.12 94 LYS A O 1
ATOM 742 N N . VAL A 1 95 ? -6.658 0.244 4.168 1.00 96.25 95 VAL A N 1
ATOM 743 C CA . VAL A 1 95 ? -5.251 0.408 3.796 1.00 96.25 95 VAL A CA 1
ATOM 744 C C . VAL A 1 95 ? -4.446 0.852 5.021 1.00 96.25 95 VAL A C 1
ATOM 746 O O . VAL A 1 95 ? -4.998 1.459 5.940 1.00 96.25 95 VAL A O 1
ATOM 749 N N . HIS A 1 96 ? -3.164 0.492 5.082 1.00 96.38 96 HIS A N 1
ATOM 750 C CA . HIS A 1 96 ? -2.312 0.873 6.209 1.00 96.38 96 HIS A CA 1
ATOM 751 C C . HIS A 1 96 ? -0.957 1.422 5.775 1.00 96.38 96 HIS A C 1
ATOM 753 O O . HIS A 1 96 ? -0.596 2.513 6.201 1.00 96.38 96 HIS A O 1
ATOM 759 N N . SER A 1 97 ? -0.207 0.704 4.942 1.00 98.00 97 SER A N 1
ATOM 760 C CA . SER A 1 97 ? 1.086 1.193 4.460 1.00 98.00 97 SER A CA 1
ATOM 761 C C . SER A 1 97 ? 1.469 0.582 3.122 1.00 98.00 97 SER A C 1
ATOM 763 O O . SER A 1 97 ? 0.994 -0.495 2.758 1.00 98.00 97 SER A O 1
ATOM 765 N N . ALA A 1 98 ? 2.351 1.264 2.400 1.00 98.56 98 ALA A N 1
ATOM 766 C CA . ALA A 1 98 ? 3.013 0.719 1.225 1.00 98.56 98 ALA A CA 1
ATOM 767 C C . ALA A 1 98 ? 4.497 1.074 1.253 1.00 98.56 98 ALA A C 1
ATOM 769 O O . ALA A 1 98 ? 4.876 2.198 1.590 1.00 98.56 98 ALA A O 1
ATOM 770 N N . GLN A 1 99 ? 5.338 0.120 0.869 1.00 98.31 99 GLN A N 1
ATOM 771 C CA . GLN A 1 99 ? 6.783 0.302 0.826 1.00 98.31 99 GLN A CA 1
ATOM 772 C C . GLN A 1 99 ? 7.414 -0.496 -0.311 1.00 98.31 99 GLN A C 1
ATOM 774 O O . GLN A 1 99 ? 6.951 -1.579 -0.668 1.00 98.31 99 GLN A O 1
ATOM 779 N N . ILE A 1 100 ? 8.499 0.035 -0.860 1.00 97.38 100 ILE A N 1
ATOM 780 C CA . ILE A 1 100 ? 9.346 -0.651 -1.830 1.00 97.38 100 ILE A CA 1
ATOM 781 C C . ILE A 1 100 ? 10.550 -1.208 -1.076 1.00 97.38 100 ILE A C 1
ATOM 783 O O . ILE A 1 100 ? 11.260 -0.462 -0.402 1.00 97.38 100 ILE A O 1
ATOM 787 N N . ILE A 1 101 ? 10.763 -2.515 -1.186 1.00 95.69 101 ILE A N 1
ATOM 788 C CA . ILE A 1 101 ? 11.842 -3.250 -0.527 1.00 95.69 101 ILE A CA 1
ATOM 789 C C . ILE A 1 101 ? 12.853 -3.691 -1.584 1.00 95.69 101 ILE A C 1
ATOM 791 O O . ILE A 1 101 ? 12.501 -4.402 -2.526 1.00 95.69 101 ILE A O 1
ATOM 795 N N . ASP A 1 102 ? 14.105 -3.289 -1.404 1.00 91.62 102 ASP A N 1
ATOM 796 C CA . ASP A 1 102 ? 15.274 -3.814 -2.108 1.00 91.62 102 ASP A CA 1
ATOM 797 C C . ASP A 1 102 ? 16.433 -4.043 -1.118 1.00 91.62 102 ASP A C 1
ATOM 799 O O . ASP A 1 102 ? 16.257 -4.757 -0.132 1.00 91.62 102 ASP A O 1
ATOM 803 N N . LYS A 1 103 ? 17.612 -3.441 -1.331 1.00 89.44 103 LYS A N 1
ATOM 804 C CA . LYS A 1 103 ? 18.667 -3.360 -0.303 1.00 89.44 103 LYS A CA 1
ATOM 805 C C . LYS A 1 103 ? 18.242 -2.494 0.881 1.00 89.44 103 LYS A C 1
ATOM 807 O O . LYS A 1 103 ? 18.769 -2.645 1.979 1.00 89.44 103 LYS A O 1
ATOM 812 N N . THR A 1 104 ? 17.321 -1.571 0.641 1.00 92.38 104 THR A N 1
ATOM 813 C CA . THR A 1 104 ? 16.742 -0.678 1.636 1.00 92.38 104 THR A CA 1
ATOM 814 C C . THR A 1 104 ? 15.222 -0.714 1.539 1.00 92.38 104 THR A C 1
ATOM 816 O O . THR A 1 104 ? 14.654 -1.257 0.591 1.00 92.38 104 THR A O 1
ATOM 819 N N . THR A 1 105 ? 14.552 -0.120 2.519 1.00 96.00 105 THR A N 1
ATOM 820 C CA . THR A 1 105 ? 13.102 0.059 2.477 1.00 96.00 105 THR A CA 1
ATOM 821 C C . THR A 1 105 ? 12.802 1.522 2.214 1.00 96.00 105 THR A C 1
ATOM 823 O O . THR A 1 105 ? 13.159 2.385 3.013 1.00 96.00 105 THR A O 1
ATOM 826 N N . THR A 1 106 ? 12.119 1.800 1.109 1.00 96.88 106 THR A N 1
ATOM 827 C CA . THR A 1 106 ? 11.545 3.118 0.829 1.00 96.88 106 THR A CA 1
ATOM 828 C C . THR A 1 106 ? 10.063 3.077 1.162 1.00 96.88 106 THR A C 1
ATOM 830 O O . THR A 1 106 ? 9.288 2.399 0.489 1.00 96.88 106 THR A O 1
ATOM 833 N N . VAL A 1 107 ? 9.663 3.792 2.210 1.00 98.00 107 VAL A N 1
ATOM 834 C CA . VAL A 1 107 ? 8.253 3.923 2.588 1.00 98.00 107 VAL A CA 1
ATOM 835 C C . VAL A 1 107 ? 7.578 4.890 1.620 1.00 98.00 107 VAL A C 1
ATOM 837 O O . VAL A 1 107 ? 8.027 6.024 1.471 1.00 98.00 107 VAL A O 1
ATOM 840 N N . LEU A 1 108 ? 6.511 4.437 0.959 1.00 97.88 108 LEU A N 1
ATOM 841 C CA . LEU A 1 108 ? 5.654 5.305 0.151 1.00 97.88 108 LEU A CA 1
ATOM 842 C C . LEU A 1 108 ? 4.666 6.038 1.052 1.00 97.88 108 LEU A C 1
ATOM 844 O O . LEU A 1 108 ? 4.484 7.237 0.909 1.00 97.88 108 LEU A O 1
ATOM 848 N N . PHE A 1 109 ? 4.059 5.314 1.994 1.00 98.12 109 PHE A N 1
ATOM 849 C CA . PHE A 1 109 ? 3.251 5.891 3.059 1.00 98.12 109 PHE A CA 1
ATOM 850 C C . PHE A 1 109 ? 3.057 4.913 4.216 1.00 98.12 109 PHE A C 1
ATOM 852 O O . PHE A 1 109 ? 3.158 3.696 4.046 1.00 98.12 109 PHE A O 1
ATOM 859 N N . GLU A 1 110 ? 2.688 5.457 5.374 1.00 97.12 110 GLU A N 1
ATOM 860 C CA . GLU A 1 110 ? 2.234 4.697 6.533 1.00 97.12 110 GLU A CA 1
ATOM 861 C C . GLU A 1 110 ? 1.203 5.519 7.312 1.00 97.12 110 GLU A C 1
ATOM 863 O O . GLU A 1 110 ? 1.497 6.602 7.825 1.00 97.12 110 GLU A O 1
ATOM 868 N N . ASP A 1 111 ? -0.024 5.011 7.394 1.00 92.69 111 ASP A N 1
ATOM 869 C CA . ASP A 1 111 ? -1.082 5.639 8.173 1.00 92.69 111 ASP A CA 1
ATOM 870 C C . ASP A 1 111 ? -0.846 5.356 9.658 1.00 92.69 111 ASP A C 1
ATOM 872 O O . ASP A 1 111 ? -0.790 4.199 10.096 1.00 92.69 111 ASP A O 1
ATOM 876 N N . LYS A 1 112 ? -0.718 6.428 10.451 1.00 79.56 112 LYS A N 1
ATOM 877 C CA . LYS A 1 112 ? -0.637 6.328 11.913 1.00 79.56 112 LYS A CA 1
ATOM 878 C C . LYS A 1 112 ? -1.896 5.626 12.437 1.00 79.56 112 LYS A C 1
ATOM 880 O O . LYS A 1 112 ? -2.982 5.834 11.904 1.00 79.56 112 LYS A O 1
ATOM 885 N N . LYS A 1 113 ? -1.687 4.754 13.432 1.00 64.88 113 LYS A N 1
ATOM 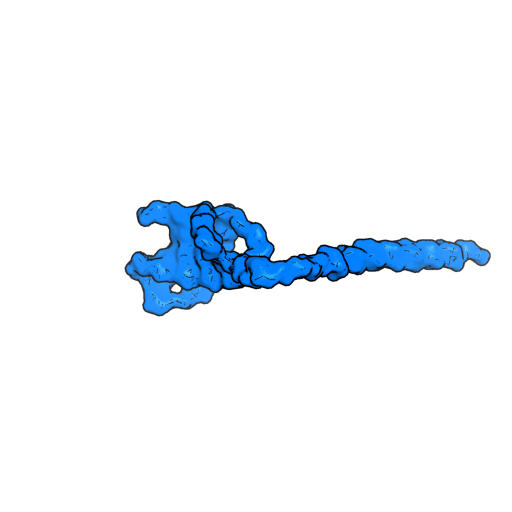886 C CA . LYS A 1 113 ? -2.620 3.709 13.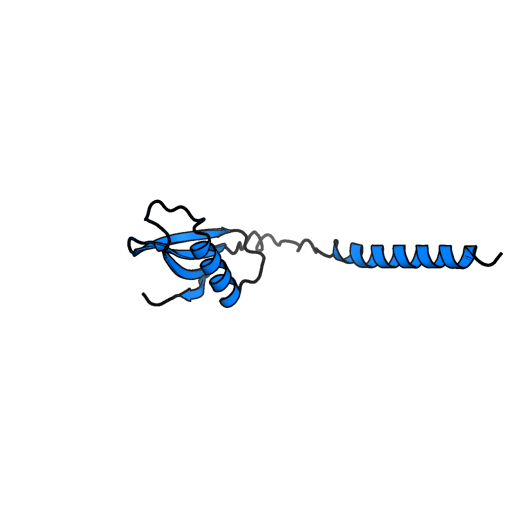889 1.00 64.88 113 LYS A CA 1
ATOM 887 C C . LYS A 1 113 ? -4.097 4.089 13.903 1.00 64.88 113 LYS A C 1
ATOM 889 O O . LYS A 1 113 ? -4.419 5.140 14.489 1.00 64.88 113 LYS A O 1
#

pLDDT: mean 79.01, std 20.87, range [35.03, 98.56]

Radius of gyration: 23.83 Å; chains: 1; bounding box: 40×25×80 Å

Foldseek 3Di:
DPPVVVVVVVVVVVVVVVVVVVVVVPPPPPPPCDPVVPDLKKKKWWWFAAPLRDIDIDIDIRPPDDDALVNSQVVVVVCLVVQPDDDPNHGGHGTAFIWIDGVDIHTRDGDDD

Organism: Staphylococcus aureus (strain NCTC 8325 / PS 47) (NCBI:txid93061)

Sequence (113 aa):
MHQTTKLKHSANLLSDLLEKHIAISNSSNLYQFNQEDIFMTKTLELSFKSSLDKPVKLQLPQLNNVVTEQVARDSMNALVDLNIIKSNSGTITKVHSAQIIDKTTTVLFEDKK